Protein AF-A0A511HPY9-F1 (afdb_monomer_lite)

pLDDT: mean 81.72, std 14.5, range [32.91, 96.19]

Secondary structure (DSSP, 8-state):
-HHHHHT--SHHHHHHHHHHHHHHHHHHHHHHHHHTTT-SPPPPP------SSHHHHHHHHHHHHHHHHHHHHHHHHHHHHTT-HHHHHHHHHHHHHHHHHHHHHHHHHHHHHS---

Organism: NCBI:txid83456

Radius of gyration: 15.91 Å; chains: 1; bounding box: 33×19×52 Å

Structure (mmCIF, N/CA/C/O backbone):
data_AF-A0A511HPY9-F1
#
_entry.id   AF-A0A511HPY9-F1
#
loop_
_atom_site.group_PDB
_atom_site.id
_atom_site.type_symbol
_atom_site.label_atom_id
_atom_site.label_alt_id
_atom_site.label_comp_id
_atom_site.label_asym_id
_atom_site.label_entity_id
_atom_site.label_seq_id
_atom_site.pdbx_PDB_ins_code
_atom_site.Cartn_x
_atom_site.Cartn_y
_atom_site.Cartn_z
_atom_site.occupancy
_atom_site.B_iso_or_equiv
_atom_site.auth_seq_id
_atom_site.auth_comp_id
_atom_site.auth_asym_id
_atom_site.auth_atom_id
_atom_site.pdbx_PDB_model_num
ATOM 1 N N . MET A 1 1 ? -11.592 2.732 1.984 1.00 73.00 1 MET A N 1
ATOM 2 C CA . MET A 1 1 ? -10.635 3.639 2.672 1.00 73.00 1 MET A CA 1
ATOM 3 C C . MET A 1 1 ? -11.255 4.871 3.362 1.00 73.00 1 MET A C 1
ATOM 5 O O . MET A 1 1 ? -11.351 4.821 4.578 1.00 73.00 1 MET A O 1
ATOM 9 N N . THR A 1 2 ? -11.703 5.953 2.698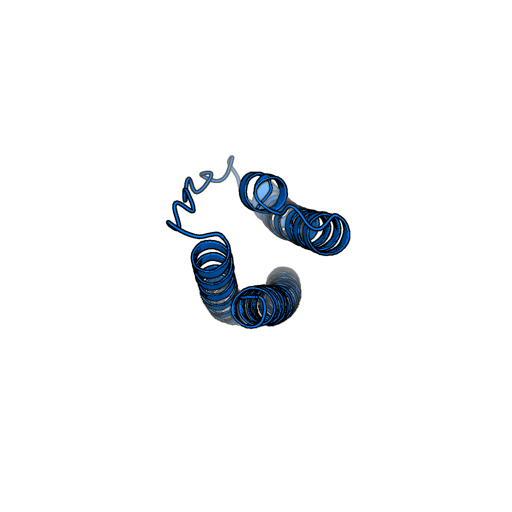 1.00 77.75 2 THR A N 1
ATOM 10 C CA . THR A 1 2 ? -12.250 7.140 3.426 1.00 77.75 2 THR A CA 1
ATOM 11 C C . THR A 1 2 ? -13.486 6.800 4.268 1.00 77.75 2 THR A C 1
ATOM 13 O O . THR A 1 2 ? -13.489 7.035 5.471 1.00 77.75 2 THR A O 1
ATOM 16 N N . ALA A 1 3 ? -14.453 6.091 3.679 1.00 79.00 3 ALA A N 1
ATOM 17 C CA . ALA A 1 3 ? -15.622 5.571 4.395 1.00 79.00 3 ALA A CA 1
ATOM 18 C C . ALA A 1 3 ? -15.265 4.587 5.532 1.00 79.00 3 ALA A C 1
ATOM 20 O O . ALA A 1 3 ? -16.036 4.398 6.467 1.00 79.00 3 ALA A O 1
ATOM 21 N N . LEU A 1 4 ? -14.088 3.947 5.477 1.00 80.62 4 LEU A N 1
ATOM 22 C CA . LEU A 1 4 ? -13.602 3.083 6.558 1.00 80.62 4 LEU A CA 1
ATOM 23 C C . LEU A 1 4 ? -13.071 3.920 7.729 1.00 80.62 4 LEU A C 1
ATOM 25 O O . LEU A 1 4 ? -13.333 3.588 8.880 1.00 80.62 4 LEU A O 1
ATOM 29 N N . ALA A 1 5 ? -12.371 5.020 7.437 1.00 81.94 5 ALA A N 1
ATOM 30 C CA . ALA A 1 5 ? -11.876 5.947 8.450 1.00 81.94 5 ALA A CA 1
ATOM 31 C C . ALA A 1 5 ? -13.023 6.618 9.224 1.00 81.94 5 ALA A C 1
ATOM 33 O O . ALA A 1 5 ? -12.952 6.753 10.443 1.00 81.94 5 ALA A O 1
ATOM 34 N N . GLU A 1 6 ? -14.102 6.988 8.535 1.00 84.00 6 GLU A N 1
ATOM 35 C CA . GLU A 1 6 ? -15.283 7.625 9.137 1.00 84.00 6 GLU A CA 1
ATOM 36 C C . GLU A 1 6 ? -16.003 6.722 10.150 1.00 84.00 6 GLU A C 1
ATOM 38 O O . GLU A 1 6 ? -16.585 7.212 11.114 1.00 84.00 6 GLU A O 1
ATOM 43 N N . ARG A 1 7 ? -15.898 5.397 9.990 1.00 82.94 7 ARG A N 1
ATOM 44 C CA . ARG A 1 7 ? -16.471 4.404 10.915 1.00 82.94 7 ARG A CA 1
ATOM 45 C C . ARG A 1 7 ? -15.655 4.219 12.201 1.00 82.94 7 ARG A C 1
ATOM 47 O O . ARG A 1 7 ? -16.137 3.574 13.129 1.00 82.94 7 ARG A O 1
ATOM 54 N N . LEU A 1 8 ? -14.426 4.737 12.267 1.00 84.12 8 LEU A N 1
ATOM 55 C CA . LEU A 1 8 ? -13.562 4.627 13.446 1.00 84.12 8 LEU A CA 1
ATOM 56 C C . LEU A 1 8 ? -13.888 5.732 14.446 1.00 84.12 8 LEU A C 1
ATOM 58 O O . LEU A 1 8 ? -13.873 6.908 14.087 1.00 84.12 8 LEU A O 1
ATOM 62 N N . GLN A 1 9 ? -14.136 5.365 15.705 1.00 84.50 9 GLN A N 1
ATOM 63 C CA . GLN A 1 9 ? -14.369 6.333 16.782 1.00 84.50 9 GLN A CA 1
ATOM 64 C C . GLN A 1 9 ? -13.066 6.883 17.378 1.00 84.50 9 GLN A C 1
ATOM 66 O O . GLN A 1 9 ? -13.024 8.058 17.727 1.00 84.50 9 GLN A O 1
ATOM 71 N N . ASP A 1 10 ? -11.999 6.075 17.435 1.00 86.25 10 ASP A N 1
ATOM 72 C CA . ASP A 1 10 ? -10.677 6.528 17.885 1.00 86.25 10 ASP A CA 1
ATOM 73 C C . ASP A 1 10 ? -10.057 7.511 16.866 1.00 86.25 10 ASP A C 1
ATOM 75 O O . ASP A 1 10 ? -9.777 7.117 15.725 1.00 86.25 10 ASP A O 1
ATOM 79 N N . PRO A 1 11 ? -9.792 8.775 17.258 1.00 85.62 11 PRO A N 1
ATOM 80 C CA . PRO A 1 11 ? -9.179 9.770 16.383 1.00 85.62 11 PRO A CA 1
ATOM 81 C C . PRO A 1 11 ? -7.801 9.359 15.854 1.00 85.62 11 PRO A C 1
ATOM 83 O O . PRO A 1 11 ? -7.460 9.708 14.721 1.00 85.62 11 PRO A O 1
ATOM 86 N N . ARG A 1 12 ? -7.009 8.606 16.634 1.00 86.81 12 ARG A N 1
ATOM 87 C CA . ARG A 1 12 ? -5.672 8.160 16.210 1.00 86.81 12 ARG A CA 1
ATOM 88 C C . ARG A 1 12 ? -5.776 7.104 15.116 1.00 86.81 12 ARG A C 1
ATOM 90 O O . ARG A 1 12 ? -5.167 7.271 14.058 1.00 86.81 12 ARG A O 1
ATOM 97 N N . ALA A 1 13 ? -6.588 6.067 15.327 1.00 85.50 13 ALA A N 1
ATOM 98 C CA . ALA A 1 13 ? -6.874 5.065 14.302 1.00 85.50 13 ALA A CA 1
ATOM 99 C C . ALA A 1 13 ? -7.475 5.696 13.034 1.00 85.50 13 ALA A C 1
ATOM 101 O O . ALA A 1 13 ? -7.061 5.358 11.924 1.00 85.50 13 ALA A O 1
ATOM 102 N N . ARG A 1 14 ? -8.398 6.658 13.178 1.00 87.88 14 ARG A N 1
ATOM 103 C CA . ARG A 1 14 ? -8.981 7.398 12.047 1.00 87.88 14 ARG A CA 1
ATOM 104 C C . ARG A 1 14 ? -7.918 8.130 11.232 1.00 87.88 14 ARG A C 1
ATOM 106 O O . ARG A 1 14 ? -7.842 7.924 10.021 1.00 87.88 14 ARG A O 1
ATOM 113 N N . ALA A 1 15 ? -7.093 8.956 11.879 1.00 86.69 15 ALA A N 1
ATOM 114 C CA . ALA A 1 15 ? -6.025 9.699 11.210 1.00 86.69 15 ALA A CA 1
ATOM 115 C C . ALA A 1 15 ? -5.070 8.751 10.476 1.00 86.69 15 ALA A C 1
ATOM 117 O O . ALA A 1 15 ? -4.694 8.996 9.329 1.00 86.69 15 ALA A O 1
ATOM 118 N N . ARG A 1 16 ? -4.747 7.619 11.105 1.00 88.25 16 ARG A N 1
ATOM 119 C CA . ARG A 1 16 ? -3.894 6.597 10.513 1.00 88.25 16 ARG A CA 1
ATOM 120 C C . ARG A 1 16 ? -4.505 5.991 9.240 1.00 88.25 16 ARG A C 1
ATOM 122 O O . ARG A 1 16 ? -3.848 5.981 8.202 1.00 88.25 16 ARG A O 1
ATOM 129 N N . VAL A 1 17 ? -5.780 5.591 9.259 1.00 84.56 17 VAL A N 1
ATOM 130 C CA . VAL A 1 17 ? -6.467 5.080 8.054 1.00 84.56 17 VAL A CA 1
ATOM 131 C C . VAL A 1 17 ? -6.596 6.149 6.962 1.00 84.56 17 VAL A C 1
ATOM 133 O O . VAL A 1 17 ? -6.492 5.829 5.777 1.00 84.56 17 VAL A O 1
ATOM 136 N N . MET A 1 18 ? -6.758 7.427 7.318 1.00 86.25 18 MET A N 1
ATOM 137 C CA . MET A 1 18 ? -6.749 8.519 6.335 1.00 86.25 18 MET A CA 1
ATOM 138 C C . MET A 1 18 ? -5.386 8.694 5.654 1.00 86.25 18 MET A C 1
ATOM 140 O O . MET A 1 18 ? -5.342 8.920 4.443 1.00 86.25 18 MET A O 1
ATOM 144 N N . VAL A 1 19 ? -4.283 8.550 6.396 1.00 87.38 19 VAL A N 1
ATOM 145 C CA . VAL A 1 19 ? -2.922 8.558 5.830 1.00 87.38 19 VAL A CA 1
ATOM 146 C C . VAL A 1 19 ? -2.743 7.389 4.864 1.00 87.38 19 VAL A C 1
ATOM 148 O O . VAL A 1 19 ? -2.336 7.597 3.722 1.00 87.38 19 VAL A O 1
ATOM 151 N N . LEU A 1 20 ? -3.154 6.182 5.260 1.00 85.56 20 LEU A N 1
ATOM 152 C CA . LEU A 1 20 ? -3.154 5.020 4.367 1.00 85.56 20 LEU A CA 1
ATOM 153 C C . LEU A 1 20 ? -3.986 5.274 3.093 1.00 85.56 20 LEU A C 1
ATOM 155 O O . LEU A 1 20 ? -3.611 4.839 2.008 1.00 85.56 20 LEU A O 1
ATOM 159 N N . ALA A 1 21 ? -5.095 6.021 3.186 1.00 82.25 21 ALA A N 1
ATOM 160 C CA . ALA A 1 21 ? -5.928 6.358 2.027 1.00 82.25 21 ALA A CA 1
ATOM 161 C C . ALA A 1 21 ? -5.214 7.297 1.046 1.00 82.25 21 ALA A C 1
ATOM 163 O O . ALA A 1 21 ? -5.476 7.251 -0.157 1.00 82.25 21 ALA A O 1
ATOM 164 N N . ALA A 1 22 ? -4.336 8.166 1.552 1.00 81.62 22 ALA A N 1
ATOM 165 C CA . ALA A 1 22 ? -3.532 9.055 0.725 1.00 81.62 22 ALA A CA 1
ATOM 166 C C . ALA A 1 22 ? -2.489 8.281 -0.092 1.00 81.62 22 ALA A C 1
ATOM 168 O O . ALA A 1 22 ? -2.335 8.574 -1.278 1.00 81.62 22 ALA A O 1
ATOM 169 N N . PHE A 1 23 ? -1.863 7.251 0.487 1.00 78.75 23 PHE A N 1
ATOM 170 C CA . PHE A 1 23 ? -0.935 6.378 -0.242 1.00 78.75 23 PHE A CA 1
ATOM 171 C C . PHE A 1 23 ? -1.616 5.662 -1.415 1.00 78.75 23 PHE A C 1
ATOM 173 O O . PHE A 1 23 ? -1.114 5.717 -2.534 1.00 78.75 23 PHE A O 1
ATOM 180 N N . CYS A 1 24 ? -2.838 5.147 -1.236 1.00 77.00 24 CYS A N 1
ATOM 181 C CA . CYS A 1 24 ? -3.602 4.554 -2.343 1.00 77.00 24 CYS A CA 1
ATOM 182 C C . CYS A 1 24 ? -3.819 5.525 -3.518 1.00 77.00 24 CYS A C 1
ATOM 184 O O . CYS A 1 24 ? -3.769 5.127 -4.682 1.00 77.00 24 CYS A O 1
ATOM 186 N N . ARG A 1 25 ? -4.047 6.816 -3.233 1.00 78.38 25 ARG A N 1
ATOM 187 C CA . ARG A 1 25 ? -4.158 7.844 -4.282 1.00 78.38 25 ARG A CA 1
ATOM 188 C C . ARG A 1 25 ? -2.816 8.090 -4.969 1.00 78.38 25 ARG A C 1
ATOM 190 O O . ARG A 1 25 ? -2.793 8.260 -6.184 1.00 78.38 25 ARG A O 1
ATOM 197 N N . ALA A 1 26 ? -1.710 8.058 -4.225 1.00 79.81 26 ALA A N 1
ATOM 198 C CA . ALA A 1 26 ? -0.372 8.153 -4.800 1.00 79.81 26 ALA A CA 1
ATOM 199 C C . ALA A 1 26 ? -0.076 6.981 -5.753 1.00 79.81 26 ALA A C 1
ATOM 201 O O . ALA A 1 26 ? 0.444 7.221 -6.843 1.00 79.81 26 ALA A O 1
ATOM 202 N N . HIS A 1 27 ? -0.483 5.750 -5.410 1.00 82.81 27 HIS A N 1
ATOM 203 C CA . HIS A 1 27 ? -0.352 4.589 -6.301 1.00 82.81 27 HIS A CA 1
ATOM 204 C C . HIS A 1 27 ? -1.030 4.855 -7.655 1.00 82.81 27 HIS A C 1
ATOM 206 O O . HIS A 1 27 ? -0.405 4.708 -8.709 1.00 82.81 27 HIS A O 1
ATOM 212 N N . ALA A 1 28 ? -2.291 5.305 -7.621 1.00 76.56 28 ALA A N 1
ATOM 213 C CA . ALA A 1 28 ? -3.075 5.612 -8.815 1.00 76.56 28 ALA A CA 1
ATOM 214 C C . ALA A 1 28 ? -2.437 6.729 -9.653 1.00 76.56 28 ALA A C 1
ATOM 216 O O . ALA A 1 28 ? -2.328 6.586 -10.869 1.00 76.56 28 ALA A O 1
ATOM 217 N N . SER A 1 29 ? -1.950 7.801 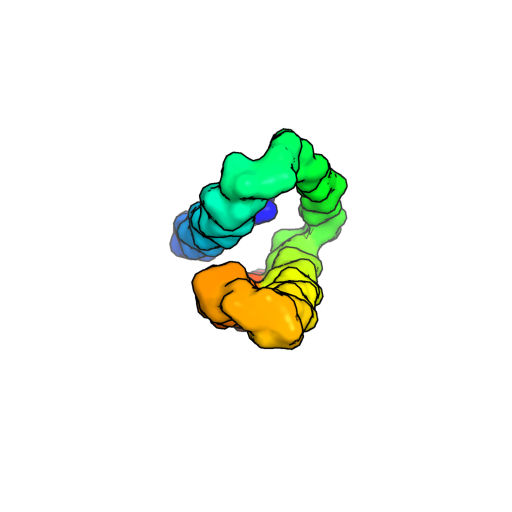-9.020 1.00 79.44 29 SER A N 1
ATOM 218 C CA . SER A 1 29 ? -1.252 8.889 -9.716 1.00 79.44 29 SER A CA 1
ATOM 219 C C . SER A 1 29 ? 0.030 8.418 -10.405 1.00 79.44 29 SER A C 1
ATOM 221 O O . SER A 1 29 ? 0.271 8.790 -11.552 1.00 79.44 29 SER A O 1
ATOM 223 N N . ARG A 1 30 ? 0.840 7.570 -9.753 1.00 82.38 30 ARG A N 1
ATOM 224 C CA . ARG A 1 30 ? 2.072 7.020 -10.350 1.00 82.38 30 ARG A CA 1
ATOM 225 C C . ARG A 1 30 ? 1.761 6.143 -11.564 1.00 82.38 30 ARG A C 1
ATOM 227 O O . ARG A 1 30 ? 2.386 6.307 -12.609 1.00 82.38 30 ARG A O 1
ATOM 234 N N . LEU A 1 31 ? 0.765 5.261 -11.460 1.00 79.00 31 LEU A N 1
ATOM 235 C CA . LEU A 1 31 ? 0.316 4.435 -12.587 1.00 79.00 31 LEU A CA 1
ATOM 236 C C . LEU A 1 31 ? -0.266 5.289 -13.720 1.00 79.00 31 LEU A C 1
ATOM 238 O O . LEU A 1 31 ? 0.055 5.066 -14.886 1.00 79.00 31 LEU A O 1
ATOM 242 N N . HIS A 1 32 ? -1.076 6.298 -13.391 1.00 74.75 32 HIS A N 1
ATOM 243 C CA . HIS A 1 32 ? -1.643 7.214 -14.376 1.00 74.75 32 HIS A CA 1
ATOM 244 C C . HIS A 1 32 ? -0.552 8.007 -15.097 1.00 74.75 32 HIS A C 1
ATOM 246 O O . HIS A 1 32 ? -0.608 8.121 -16.312 1.00 74.75 32 HIS A O 1
ATOM 252 N N . ALA A 1 33 ? 0.483 8.487 -14.404 1.00 77.62 33 ALA A N 1
ATOM 253 C CA . ALA A 1 33 ? 1.616 9.156 -15.044 1.00 77.62 33 ALA A CA 1
ATOM 254 C C . ALA A 1 33 ? 2.348 8.239 -16.043 1.00 77.62 33 ALA A C 1
ATOM 256 O O . ALA A 1 33 ? 2.800 8.698 -17.091 1.00 77.62 33 ALA A O 1
ATOM 257 N N . ARG A 1 34 ? 2.419 6.928 -15.768 1.00 75.88 34 ARG A N 1
ATOM 258 C CA . ARG A 1 34 ? 2.949 5.944 -16.727 1.00 75.88 34 ARG A CA 1
ATOM 259 C C . ARG A 1 34 ? 2.007 5.741 -17.915 1.00 75.88 34 ARG A C 1
ATOM 261 O O . ARG A 1 34 ? 2.464 5.728 -19.053 1.00 75.88 34 ARG A O 1
ATOM 268 N N . LEU A 1 35 ? 0.702 5.640 -17.682 1.00 67.81 35 LEU A N 1
ATOM 269 C CA . LEU A 1 35 ? -0.299 5.359 -18.722 1.00 67.81 35 LEU A CA 1
ATOM 270 C C . LEU A 1 35 ? -0.711 6.573 -19.556 1.00 67.81 35 LEU A C 1
ATOM 272 O O . LEU A 1 35 ? -1.078 6.414 -20.717 1.00 67.81 35 LEU A O 1
ATOM 276 N N . ALA A 1 36 ? -0.584 7.785 -19.021 1.00 60.38 36 ALA A N 1
ATOM 277 C CA . ALA A 1 36 ? -0.772 9.032 -19.756 1.00 60.38 36 ALA A CA 1
ATOM 278 C C . ALA A 1 36 ? 0.203 9.133 -20.941 1.00 60.38 36 ALA A C 1
ATOM 280 O O . ALA A 1 36 ? -0.109 9.766 -21.944 1.00 60.38 36 ALA A O 1
ATOM 281 N N . THR A 1 37 ? 1.334 8.418 -20.884 1.00 58.06 37 THR A N 1
ATOM 282 C CA . THR A 1 37 ? 2.246 8.269 -22.027 1.00 58.06 37 THR A CA 1
ATOM 283 C C . THR A 1 37 ? 1.756 7.271 -23.095 1.00 58.06 37 THR A C 1
ATOM 285 O O . THR A 1 37 ? 2.382 7.167 -24.146 1.00 58.06 37 THR A O 1
ATOM 288 N N . ARG A 1 38 ? 0.655 6.527 -22.863 1.00 53.28 38 ARG A N 1
ATOM 289 C CA . ARG A 1 38 ? 0.198 5.388 -23.696 1.00 53.28 38 ARG A CA 1
ATOM 290 C C . ARG A 1 38 ? -1.323 5.270 -23.989 1.00 53.28 38 ARG A C 1
ATOM 292 O O . ARG A 1 38 ? -1.695 4.297 -24.635 1.00 53.28 38 ARG A O 1
ATOM 299 N N . ARG A 1 39 ? -2.153 6.288 -23.681 1.00 56.09 39 ARG A N 1
ATOM 300 C CA . ARG A 1 39 ? -3.616 6.474 -23.975 1.00 56.09 39 ARG A CA 1
ATOM 301 C C . ARG A 1 39 ? -4.607 6.139 -22.841 1.00 56.09 39 ARG A C 1
ATOM 303 O O . ARG A 1 39 ? -4.557 5.065 -22.260 1.00 56.09 39 ARG A O 1
ATOM 310 N N . GLY A 1 40 ? -5.616 7.022 -22.727 1.00 57.28 40 GLY A N 1
ATOM 311 C CA . GLY A 1 40 ? -6.992 6.763 -22.264 1.00 57.28 40 GLY A CA 1
ATOM 312 C C . GLY A 1 40 ? -7.232 6.770 -20.744 1.00 57.28 40 GLY A C 1
ATOM 313 O O . GLY A 1 40 ? -6.377 6.305 -19.995 1.00 57.28 40 GLY A O 1
ATOM 314 N N . PRO A 1 41 ? -8.386 7.277 -20.257 1.00 54.84 41 PRO A N 1
ATOM 315 C CA . PRO A 1 41 ? -8.725 7.197 -18.840 1.00 54.84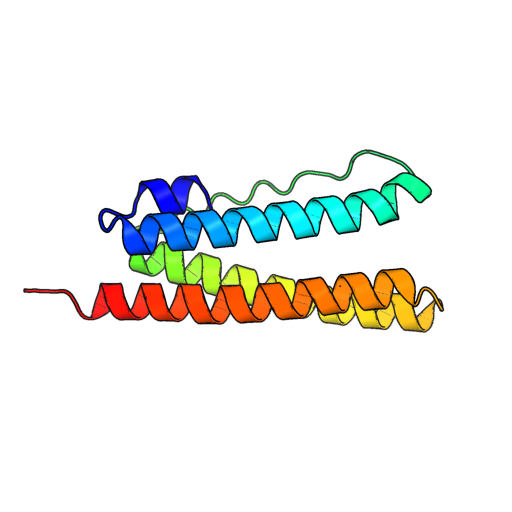 41 PRO A CA 1
ATOM 316 C C . PRO A 1 41 ? -8.895 5.731 -18.422 1.00 54.84 41 PRO A C 1
ATOM 318 O O . PRO A 1 41 ? -9.604 4.962 -19.071 1.00 54.84 41 PRO A O 1
ATOM 321 N N . LEU A 1 42 ? -8.228 5.349 -17.334 1.00 54.28 42 LEU A N 1
ATOM 322 C CA . LEU A 1 42 ? -8.350 4.015 -16.757 1.00 54.28 42 LEU A CA 1
ATOM 323 C C . LEU A 1 42 ? -9.754 3.790 -16.175 1.00 54.28 42 LEU A C 1
ATOM 325 O O . LEU A 1 42 ? -10.302 4.706 -15.555 1.00 54.28 42 LEU A O 1
ATOM 329 N N . PRO A 1 43 ? -10.310 2.572 -16.286 1.00 55.19 43 PRO A N 1
ATOM 330 C CA . PRO A 1 43 ? -11.521 2.214 -15.565 1.00 55.19 43 PRO A CA 1
ATOM 331 C C . PRO A 1 43 ? -11.285 2.307 -14.051 1.00 55.19 43 PRO A C 1
ATOM 333 O O . PRO A 1 43 ? -10.295 1.802 -13.520 1.00 55.19 43 PRO A O 1
ATOM 336 N N . VAL A 1 44 ? -12.211 2.965 -13.354 1.00 54.50 44 VAL A N 1
ATOM 337 C CA . VAL A 1 44 ? -12.209 3.070 -11.891 1.00 54.50 44 VAL A CA 1
ATOM 338 C C . VAL A 1 44 ? -12.837 1.802 -11.321 1.00 54.50 44 VAL A C 1
ATOM 340 O O . VAL A 1 44 ? -14.000 1.514 -11.591 1.00 54.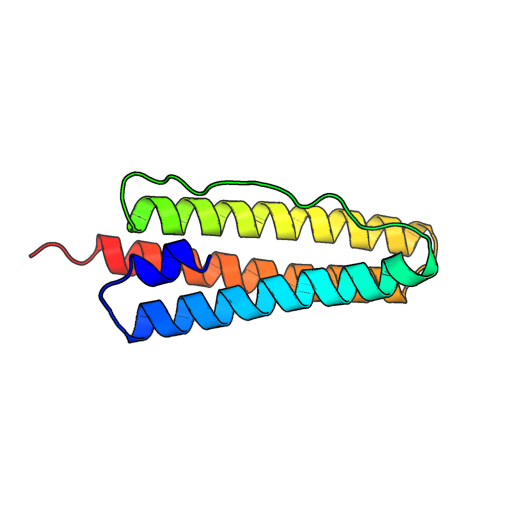50 44 VAL A O 1
ATOM 343 N N . ALA A 1 45 ? -12.083 1.042 -10.527 1.00 53.31 45 ALA A N 1
ATOM 344 C CA . ALA A 1 45 ? -12.630 -0.113 -9.824 1.00 53.31 45 ALA A CA 1
ATOM 345 C C . ALA A 1 45 ? -13.580 0.345 -8.702 1.00 53.31 45 ALA A C 1
ATOM 347 O O . ALA A 1 45 ? -13.188 1.098 -7.809 1.00 53.31 45 ALA A O 1
ATOM 348 N N . THR A 1 46 ? -14.824 -0.127 -8.741 1.00 46.41 46 THR A N 1
ATOM 349 C CA . THR A 1 46 ? -15.870 0.141 -7.746 1.00 46.41 46 THR A CA 1
ATOM 350 C C . THR A 1 46 ? -15.994 -1.024 -6.762 1.00 46.41 46 THR A C 1
ATOM 352 O O . THR A 1 46 ? -16.994 -1.734 -6.744 1.00 46.41 46 THR A O 1
ATOM 355 N N . GLU A 1 47 ? -14.989 -1.246 -5.912 1.00 56.03 47 GLU A N 1
ATOM 356 C CA . GLU A 1 47 ? -15.132 -2.217 -4.815 1.00 56.03 47 GLU A CA 1
ATOM 357 C C . GLU A 1 47 ? -15.622 -1.530 -3.530 1.00 56.03 47 GLU A C 1
ATOM 359 O O . GLU A 1 47 ? -14.893 -0.812 -2.838 1.00 56.03 47 GLU A O 1
ATOM 364 N N . SER A 1 48 ? -16.901 -1.758 -3.212 1.00 52.00 48 SER A N 1
ATOM 365 C CA . SER A 1 48 ? -17.531 -1.343 -1.957 1.00 52.00 48 SER A CA 1
ATOM 366 C C . SER A 1 48 ? -17.144 -2.300 -0.828 1.00 52.00 48 SER A C 1
ATOM 368 O O . SER A 1 48 ? -17.466 -3.486 -0.859 1.00 52.00 48 SER A O 1
ATOM 370 N N . HIS A 1 49 ? -16.453 -1.782 0.187 1.00 57.09 49 HIS A N 1
ATOM 371 C CA . HIS A 1 49 ? -16.024 -2.550 1.357 1.00 57.09 49 HIS A CA 1
ATOM 372 C C . HIS A 1 49 ? -17.139 -2.557 2.420 1.00 57.09 49 HIS A C 1
ATOM 374 O O . HIS A 1 49 ? -17.160 -1.740 3.343 1.00 57.09 49 HIS A O 1
ATOM 380 N N . GLY A 1 50 ? -18.093 -3.479 2.261 1.00 56.47 50 GLY A N 1
ATOM 381 C CA . GLY A 1 50 ? -19.297 -3.636 3.089 1.00 56.47 50 GLY A CA 1
ATOM 382 C C . GLY A 1 50 ? -19.158 -4.581 4.291 1.00 56.47 50 GLY A C 1
ATOM 383 O O . GLY A 1 50 ? -20.077 -5.343 4.567 1.00 56.47 50 GLY A O 1
ATOM 384 N N . GLY A 1 51 ? -18.024 -4.581 5.001 1.00 61.84 51 GLY A N 1
ATOM 385 C CA . GLY A 1 51 ? -17.843 -5.454 6.172 1.00 61.84 51 GLY A CA 1
ATOM 386 C C . GLY A 1 51 ? -18.807 -5.109 7.321 1.00 61.84 51 GLY A C 1
ATOM 387 O O . GLY A 1 51 ? -18.911 -3.936 7.698 1.00 61.84 51 GLY A O 1
ATOM 388 N N . ALA A 1 52 ? -19.475 -6.120 7.896 1.00 71.75 52 ALA A N 1
ATOM 389 C CA . ALA A 1 52 ? -20.530 -5.970 8.913 1.00 71.75 52 ALA A CA 1
ATOM 390 C C . ALA A 1 52 ? -20.059 -5.306 10.225 1.00 71.75 52 ALA A C 1
ATOM 392 O O . ALA A 1 52 ? -20.806 -4.554 10.843 1.00 71.75 52 ALA A O 1
ATOM 393 N N . THR A 1 53 ? -18.800 -5.517 10.627 1.00 85.75 53 THR A N 1
ATOM 394 C CA . THR A 1 53 ? -18.165 -4.822 11.762 1.00 85.75 53 THR A CA 1
ATOM 395 C C . THR A 1 53 ? -16.906 -4.092 11.310 1.00 85.75 53 THR A C 1
ATOM 397 O O . THR A 1 53 ? -16.319 -4.424 10.279 1.00 85.75 53 THR A O 1
ATOM 400 N N . ILE A 1 54 ? -16.465 -3.096 12.082 1.00 85.62 54 ILE A N 1
ATOM 401 C CA . ILE A 1 54 ? -15.255 -2.328 11.756 1.00 85.62 54 ILE A CA 1
ATOM 402 C C . ILE A 1 54 ? -13.998 -3.210 11.729 1.00 85.62 54 ILE A C 1
ATOM 404 O O . ILE A 1 54 ? -13.176 -3.080 10.828 1.00 85.62 54 ILE A O 1
ATOM 408 N N . GLY A 1 55 ? -13.889 -4.176 12.648 1.00 87.75 55 GLY A N 1
ATOM 409 C CA . GLY A 1 55 ? -12.784 -5.136 12.670 1.00 87.75 55 GLY A CA 1
ATOM 410 C C . GLY A 1 55 ? -12.772 -6.057 11.447 1.00 87.75 55 GLY A C 1
ATOM 411 O O . GLY A 1 55 ? -11.704 -6.327 10.904 1.00 87.75 55 GLY A O 1
ATOM 412 N N . VAL A 1 56 ? -13.944 -6.504 10.979 1.00 87.88 56 VAL A N 1
ATOM 413 C CA . VAL A 1 56 ? -14.065 -7.285 9.734 1.00 87.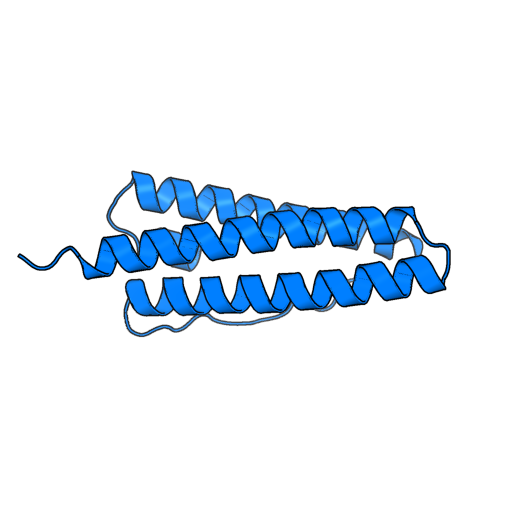88 56 VAL A CA 1
ATOM 414 C C . VAL A 1 56 ? -13.696 -6.423 8.528 1.00 87.88 56 VAL A C 1
ATOM 416 O O . VAL A 1 56 ? -12.849 -6.824 7.741 1.00 87.88 56 VAL A O 1
ATOM 419 N N . ALA A 1 57 ? -14.215 -5.197 8.445 1.00 88.50 57 ALA A N 1
ATOM 420 C CA . ALA A 1 57 ? -13.907 -4.287 7.345 1.00 88.50 57 ALA A CA 1
ATOM 421 C C . ALA A 1 57 ? -12.404 -3.941 7.255 1.00 88.50 57 ALA A C 1
ATOM 423 O O . ALA A 1 57 ? -11.855 -3.867 6.157 1.00 88.50 57 ALA A O 1
ATOM 424 N N . LEU A 1 58 ? -11.715 -3.785 8.395 1.00 89.69 58 LEU A N 1
ATOM 425 C CA . LEU A 1 58 ? -10.258 -3.602 8.443 1.00 89.69 58 LEU A CA 1
ATOM 426 C C . LEU A 1 58 ? -9.499 -4.850 7.962 1.00 89.69 58 LEU A C 1
ATOM 428 O O . LEU A 1 58 ? -8.511 -4.716 7.242 1.00 89.69 58 LEU A O 1
ATOM 432 N N . LYS A 1 59 ? -9.951 -6.059 8.326 1.00 91.19 59 LYS A N 1
ATOM 433 C CA . LYS A 1 59 ? -9.357 -7.319 7.838 1.00 91.19 59 LYS A CA 1
ATOM 434 C C . LYS A 1 59 ? -9.562 -7.497 6.337 1.00 91.19 59 LYS A C 1
ATOM 436 O O . LYS A 1 59 ? -8.626 -7.894 5.648 1.00 91.19 59 LYS A O 1
ATOM 441 N N . ASP A 1 60 ? -10.750 -7.183 5.835 1.00 90.38 60 ASP A N 1
ATOM 442 C CA . ASP A 1 60 ? -11.072 -7.291 4.413 1.00 90.38 60 ASP A CA 1
ATOM 443 C C . ASP A 1 60 ? -10.212 -6.335 3.582 1.00 90.38 60 ASP A C 1
ATOM 445 O O . ASP A 1 60 ? -9.592 -6.761 2.608 1.00 90.38 60 ASP A O 1
ATOM 449 N N . GLU A 1 61 ? -10.078 -5.077 4.016 1.00 90.25 61 GLU A N 1
ATOM 450 C CA . GLU A 1 61 ? -9.186 -4.102 3.374 1.00 90.25 61 GLU A CA 1
ATOM 451 C C . GLU A 1 61 ? -7.706 -4.527 3.502 1.00 90.25 61 GLU A C 1
ATOM 453 O O . GLU A 1 61 ? -6.941 -4.388 2.549 1.00 90.25 61 GLU A O 1
ATOM 458 N N . ALA A 1 62 ? -7.285 -5.119 4.630 1.00 91.75 62 ALA A N 1
ATOM 459 C CA . ALA A 1 62 ? -5.930 -5.663 4.777 1.00 91.75 62 ALA A CA 1
ATOM 460 C C . ALA A 1 62 ? -5.650 -6.805 3.785 1.00 91.75 62 ALA A C 1
ATOM 462 O O . ALA A 1 62 ? -4.555 -6.898 3.229 1.00 91.75 62 ALA A O 1
ATOM 463 N N . ASN A 1 63 ? -6.628 -7.683 3.560 1.00 92.19 63 ASN A N 1
ATOM 464 C CA . ASN A 1 63 ? -6.528 -8.771 2.590 1.00 92.19 63 ASN A CA 1
ATOM 465 C C . ASN A 1 63 ? -6.544 -8.243 1.153 1.00 92.19 63 ASN A C 1
ATOM 467 O O . ASN A 1 63 ? -5.801 -8.741 0.308 1.00 92.19 63 ASN A O 1
ATOM 471 N N . PHE A 1 64 ? -7.349 -7.216 0.879 1.00 90.56 64 PHE A N 1
ATOM 472 C CA . PHE A 1 64 ? -7.336 -6.516 -0.400 1.00 90.56 64 PHE A CA 1
ATOM 473 C C . PHE A 1 64 ? -5.955 -5.912 -0.689 1.00 90.56 64 PHE A C 1
ATOM 475 O O . PHE A 1 64 ? -5.404 -6.158 -1.760 1.00 90.56 64 PHE A O 1
ATOM 482 N N . ALA A 1 65 ? -5.350 -5.221 0.281 1.00 91.12 65 ALA A N 1
ATOM 483 C CA . ALA A 1 65 ? -4.001 -4.671 0.155 1.00 91.12 65 ALA A CA 1
ATOM 484 C C . ALA A 1 65 ? -2.950 -5.751 -0.179 1.00 91.12 65 ALA A C 1
ATOM 486 O O . ALA A 1 65 ? -2.134 -5.555 -1.075 1.00 91.12 65 ALA A O 1
ATOM 487 N N . ARG A 1 66 ? -3.022 -6.943 0.438 1.00 94.31 66 ARG A N 1
ATOM 488 C CA . ARG A 1 66 ? -2.134 -8.076 0.081 1.00 94.31 66 ARG A CA 1
ATOM 489 C C . ARG A 1 66 ? -2.309 -8.515 -1.367 1.00 94.31 66 ARG A C 1
ATOM 491 O O . ARG A 1 66 ? -1.326 -8.601 -2.089 1.00 94.31 66 ARG A O 1
ATOM 498 N N . ARG A 1 67 ? -3.554 -8.706 -1.816 1.00 93.88 67 ARG A N 1
ATOM 499 C CA . ARG A 1 67 ? -3.833 -9.066 -3.218 1.00 93.88 67 ARG A CA 1
ATOM 500 C C . ARG A 1 67 ? -3.313 -8.010 -4.193 1.00 93.88 67 ARG A C 1
ATOM 502 O O . ARG A 1 67 ? -2.868 -8.348 -5.286 1.00 93.88 67 ARG A O 1
ATOM 509 N N . MET A 1 68 ? -3.374 -6.732 -3.820 1.00 90.50 68 MET A N 1
ATOM 510 C CA . MET A 1 68 ? -2.806 -5.654 -4.629 1.00 90.50 68 MET A CA 1
ATOM 511 C C . MET A 1 68 ? -1.276 -5.706 -4.662 1.00 90.50 68 MET A C 1
ATOM 513 O O . MET A 1 68 ? -0.705 -5.518 -5.733 1.00 90.50 68 MET A O 1
ATOM 517 N N . ALA A 1 69 ? -0.616 -6.024 -3.546 1.00 93.44 69 ALA A N 1
ATOM 518 C CA . ALA A 1 69 ? 0.827 -6.250 -3.516 1.00 93.44 69 ALA A CA 1
ATOM 519 C C . ALA A 1 69 ? 1.253 -7.394 -4.458 1.00 93.44 69 ALA A C 1
ATOM 521 O O . ALA A 1 69 ? 2.191 -7.217 -5.233 1.00 93.44 69 ALA A O 1
ATOM 522 N N . ASP A 1 70 ? 0.529 -8.517 -4.455 1.00 94.06 70 ASP A N 1
ATOM 523 C CA . ASP A 1 70 ? 0.799 -9.655 -5.349 1.00 94.06 70 ASP A CA 1
ATOM 524 C C . ASP A 1 70 ? 0.615 -9.262 -6.827 1.00 94.06 70 ASP A C 1
ATOM 526 O O . ASP A 1 70 ? 1.403 -9.625 -7.697 1.00 94.06 70 ASP A O 1
ATOM 530 N N . ARG A 1 71 ? -0.395 -8.438 -7.136 1.00 93.06 71 ARG A N 1
ATOM 531 C CA . ARG A 1 71 ? -0.574 -7.893 -8.493 1.00 93.06 71 ARG A CA 1
ATOM 532 C C . ARG A 1 71 ? 0.580 -6.982 -8.904 1.00 93.06 71 ARG A C 1
ATOM 534 O O . ARG A 1 71 ? 1.013 -7.035 -10.053 1.00 93.06 71 ARG A O 1
ATOM 541 N N . TYR A 1 72 ? 1.076 -6.146 -7.994 1.00 93.50 72 TYR A N 1
ATOM 542 C CA . TYR A 1 72 ? 2.223 -5.285 -8.271 1.00 93.50 72 TYR A CA 1
ATOM 543 C C . TYR A 1 72 ? 3.517 -6.075 -8.492 1.00 93.50 72 TYR A C 1
ATOM 545 O O . TYR A 1 72 ? 4.319 -5.675 -9.330 1.00 93.50 72 TYR A O 1
ATOM 553 N N . GLU A 1 73 ? 3.703 -7.209 -7.815 1.00 96.19 73 GLU A N 1
ATOM 554 C CA . GLU A 1 73 ? 4.807 -8.136 -8.097 1.00 96.19 73 GLU A CA 1
ATOM 555 C C . GLU A 1 73 ? 4.778 -8.630 -9.545 1.00 96.19 73 GLU A C 1
ATOM 557 O O . GLU A 1 73 ? 5.750 -8.438 -10.276 1.00 96.19 73 GLU A O 1
ATOM 562 N N . VAL A 1 74 ? 3.635 -9.164 -9.984 1.00 95.06 74 VAL A N 1
ATOM 563 C CA . VAL A 1 74 ? 3.457 -9.647 -11.362 1.00 95.06 74 VAL A CA 1
ATOM 564 C C . VAL A 1 74 ? 3.680 -8.521 -12.377 1.00 95.06 74 VAL A C 1
ATOM 566 O O . VAL A 1 74 ? 4.334 -8.716 -13.401 1.00 95.06 74 VAL A O 1
ATOM 569 N N . LEU A 1 75 ? 3.182 -7.311 -12.097 1.00 91.19 75 LEU A N 1
ATOM 570 C CA . LEU A 1 75 ? 3.406 -6.148 -12.963 1.00 91.19 75 LEU A CA 1
ATOM 571 C C . LEU A 1 75 ? 4.885 -5.752 -13.045 1.00 91.19 75 LEU A C 1
ATOM 573 O O . LEU A 1 75 ? 5.353 -5.402 -14.129 1.00 91.19 75 LEU A O 1
ATOM 577 N N . ALA A 1 76 ? 5.622 -5.814 -11.935 1.00 92.56 76 ALA A N 1
ATOM 578 C CA . ALA A 1 76 ? 7.051 -5.526 -11.923 1.00 92.56 76 ALA A CA 1
ATOM 579 C C . ALA A 1 76 ? 7.837 -6.543 -12.764 1.00 92.56 76 ALA A C 1
ATOM 581 O O . ALA A 1 76 ? 8.716 -6.162 -13.540 1.00 92.56 76 ALA A O 1
ATOM 582 N N . GLU A 1 77 ? 7.491 -7.829 -12.661 1.00 94.81 77 GLU A N 1
ATOM 583 C CA . GLU A 1 77 ? 8.083 -8.898 -13.470 1.00 94.81 77 GLU A CA 1
ATOM 584 C C . GLU A 1 77 ? 7.809 -8.712 -14.963 1.00 94.81 77 GLU A C 1
ATOM 586 O O . GLU A 1 77 ? 8.743 -8.739 -15.767 1.00 94.81 77 GLU A O 1
ATOM 591 N N . LEU A 1 78 ? 6.555 -8.444 -15.337 1.00 93.19 78 LEU A N 1
ATOM 592 C CA . LEU A 1 78 ? 6.180 -8.165 -16.724 1.00 93.19 78 LEU A CA 1
ATOM 593 C C . LEU A 1 78 ? 6.911 -6.933 -17.271 1.00 93.19 78 LEU A C 1
ATOM 595 O O . LEU A 1 78 ? 7.406 -6.960 -18.398 1.00 93.19 78 LEU A O 1
ATOM 599 N N . ALA A 1 79 ? 7.022 -5.861 -16.486 1.00 90.75 79 ALA A N 1
ATOM 600 C CA . ALA A 1 79 ? 7.740 -4.657 -16.895 1.00 90.75 79 ALA A CA 1
ATOM 601 C C . ALA A 1 79 ? 9.235 -4.936 -17.134 1.00 90.75 79 ALA A C 1
ATOM 603 O O . ALA A 1 79 ? 9.783 -4.487 -18.143 1.00 90.75 79 ALA A O 1
ATOM 604 N N . ARG A 1 80 ? 9.879 -5.744 -16.277 1.00 94.56 80 ARG A N 1
ATOM 605 C CA . ARG A 1 80 ? 11.266 -6.200 -16.483 1.00 94.56 80 ARG A CA 1
ATOM 606 C C . ARG A 1 80 ? 11.430 -7.014 -17.763 1.00 94.56 80 ARG A C 1
ATOM 608 O O . ARG A 1 80 ? 12.363 -6.751 -18.514 1.00 94.56 80 ARG A O 1
ATOM 615 N N . GLN A 1 81 ? 10.520 -7.951 -18.038 1.00 96.06 81 GLN A N 1
ATOM 616 C CA . GLN A 1 81 ? 10.549 -8.757 -19.269 1.00 96.06 81 GLN A CA 1
ATOM 617 C C . GLN A 1 81 ? 10.487 -7.888 -20.536 1.00 96.06 81 GLN A C 1
ATOM 619 O O . GLN A 1 81 ? 11.088 -8.230 -21.549 1.00 96.06 81 GLN A O 1
ATOM 624 N N . HIS A 1 82 ? 9.824 -6.731 -20.462 1.00 93.31 82 HIS A N 1
ATOM 625 C CA . HIS A 1 82 ? 9.732 -5.761 -21.557 1.00 93.31 82 HIS A CA 1
ATOM 626 C C . HIS A 1 82 ? 10.788 -4.645 -21.490 1.00 93.31 82 HIS A C 1
ATOM 628 O O . HIS A 1 82 ? 10.684 -3.665 -22.227 1.00 93.31 82 HIS A O 1
ATOM 634 N N . SER A 1 83 ? 11.796 -4.762 -20.618 1.00 94.44 83 SER A N 1
ATOM 635 C CA . SER A 1 83 ? 12.833 -3.739 -20.401 1.00 94.44 83 SER A CA 1
ATOM 636 C C . SER A 1 83 ? 12.293 -2.351 -19.994 1.00 94.44 83 SER A C 1
ATOM 638 O O . SER A 1 83 ? 12.983 -1.344 -20.147 1.00 94.44 83 SER A O 1
ATOM 640 N N . ASP A 1 84 ? 11.083 -2.268 -19.428 1.00 91.25 84 ASP A N 1
ATOM 641 C CA . ASP A 1 84 ? 10.517 -1.038 -18.853 1.00 91.25 84 ASP A CA 1
ATOM 642 C C . ASP A 1 84 ? 10.865 -0.941 -17.359 1.00 91.25 84 ASP A C 1
ATOM 644 O O . ASP A 1 84 ? 10.029 -1.128 -16.471 1.00 91.25 84 ASP A O 1
ATOM 648 N N . LEU A 1 85 ? 12.141 -0.661 -17.074 1.00 92.00 85 LEU A N 1
ATOM 649 C CA . LEU A 1 85 ? 12.675 -0.620 -15.705 1.00 92.00 85 LEU A CA 1
ATOM 650 C C . LEU A 1 85 ? 12.017 0.458 -14.829 1.00 92.00 85 LEU A C 1
ATOM 652 O O . LEU A 1 85 ? 11.899 0.284 -13.619 1.00 92.00 85 LEU A O 1
ATOM 656 N N . GLN A 1 86 ? 11.554 1.556 -15.432 1.00 89.81 86 GLN A N 1
ATOM 657 C CA . GLN A 1 86 ? 10.857 2.622 -14.709 1.00 89.81 86 GLN A CA 1
ATOM 658 C C . GLN A 1 86 ? 9.492 2.145 -14.207 1.00 89.81 86 GLN A C 1
ATOM 660 O O . GLN A 1 86 ? 9.150 2.352 -13.043 1.00 89.81 86 GLN A O 1
ATOM 665 N N . SER A 1 87 ? 8.718 1.466 -15.059 1.00 87.56 87 SER A N 1
ATOM 666 C CA . SER A 1 87 ? 7.446 0.872 -14.634 1.00 87.56 87 SER A CA 1
ATOM 667 C C . SER A 1 87 ? 7.653 -0.264 -13.629 1.00 87.56 87 SER A C 1
ATOM 669 O O . SER A 1 87 ? 6.853 -0.388 -12.702 1.00 87.56 87 SER A O 1
ATOM 671 N N . ALA A 1 88 ? 8.736 -1.041 -13.758 1.00 92.00 88 ALA A N 1
ATOM 672 C CA . ALA A 1 88 ? 9.089 -2.068 -12.780 1.00 92.00 88 ALA A CA 1
ATOM 673 C C . ALA A 1 88 ? 9.331 -1.467 -11.387 1.00 92.00 88 ALA A C 1
ATOM 675 O O . ALA A 1 88 ? 8.722 -1.912 -10.417 1.00 92.00 88 ALA A O 1
ATOM 676 N N . TRP A 1 89 ? 10.130 -0.399 -11.302 1.00 93.56 89 TRP A N 1
ATOM 677 C CA . TRP A 1 89 ? 10.406 0.288 -10.039 1.00 93.56 89 TRP A CA 1
ATOM 678 C C . TRP A 1 89 ? 9.140 0.877 -9.398 1.00 93.56 89 TRP A C 1
ATOM 680 O O . TRP A 1 89 ? 8.918 0.729 -8.198 1.00 93.56 89 TRP A O 1
ATOM 690 N N . VAL A 1 90 ? 8.260 1.501 -10.194 1.00 92.19 90 VAL A N 1
ATOM 691 C CA . VAL A 1 90 ? 6.977 2.027 -9.689 1.00 92.19 90 VAL A CA 1
ATOM 692 C C . VAL A 1 90 ? 6.100 0.908 -9.120 1.00 92.19 90 VAL A C 1
ATOM 694 O O . VAL A 1 90 ? 5.475 1.090 -8.073 1.00 92.19 90 VAL A O 1
ATOM 697 N N . ALA A 1 91 ? 6.044 -0.243 -9.793 1.00 91.25 91 ALA A N 1
ATOM 698 C CA . ALA A 1 91 ? 5.289 -1.393 -9.314 1.00 91.25 91 ALA A CA 1
ATOM 699 C C . ALA A 1 91 ? 5.877 -1.947 -8.002 1.00 91.25 91 ALA A C 1
ATOM 701 O O . ALA A 1 91 ? 5.128 -2.208 -7.067 1.00 91.25 91 ALA A O 1
ATOM 702 N N . GLU A 1 92 ? 7.201 -2.034 -7.869 1.00 95.19 92 GLU A N 1
ATOM 703 C CA . GLU A 1 92 ? 7.867 -2.463 -6.628 1.00 95.19 92 GLU A CA 1
ATOM 704 C C . GLU A 1 92 ? 7.647 -1.501 -5.454 1.00 95.19 92 GLU A C 1
ATOM 706 O O . GLU A 1 92 ? 7.395 -1.938 -4.325 1.00 95.19 92 GLU A O 1
ATOM 711 N N . LEU A 1 93 ? 7.686 -0.192 -5.715 1.00 94.00 93 LEU A N 1
ATOM 712 C CA . LEU A 1 93 ? 7.368 0.821 -4.713 1.00 94.00 93 LEU A CA 1
ATOM 713 C C . LEU A 1 93 ? 5.928 0.655 -4.216 1.00 94.00 93 LEU A C 1
ATOM 715 O O . LEU A 1 93 ? 5.698 0.544 -3.012 1.00 94.00 93 LEU A O 1
ATOM 719 N N . ASN A 1 94 ? 4.966 0.565 -5.138 1.00 93.25 94 ASN A N 1
ATOM 720 C CA . ASN A 1 94 ? 3.563 0.372 -4.780 1.00 93.25 94 ASN A CA 1
ATOM 721 C C . ASN A 1 94 ? 3.343 -0.966 -4.051 1.00 93.25 94 ASN A C 1
ATOM 723 O O . ASN A 1 94 ? 2.566 -1.021 -3.102 1.00 93.25 94 ASN A O 1
ATOM 727 N N . ARG A 1 95 ? 4.046 -2.041 -4.437 1.00 94.44 95 ARG A N 1
ATOM 728 C CA . ARG A 1 95 ? 4.010 -3.326 -3.721 1.00 94.44 95 ARG A CA 1
ATOM 729 C C . ARG A 1 95 ? 4.415 -3.160 -2.260 1.00 94.44 95 ARG A C 1
ATOM 731 O O . ARG A 1 95 ? 3.725 -3.668 -1.379 1.00 94.44 95 ARG A O 1
ATOM 738 N N . THR A 1 96 ? 5.532 -2.480 -2.013 1.00 94.69 96 THR A N 1
ATOM 739 C CA . THR A 1 96 ? 6.061 -2.268 -0.658 1.00 94.69 96 THR A CA 1
ATOM 740 C C . THR A 1 96 ? 5.060 -1.487 0.194 1.00 94.69 96 THR A C 1
ATOM 742 O O . THR A 1 96 ? 4.708 -1.922 1.290 1.00 94.69 96 THR A O 1
ATOM 745 N N . GLU A 1 97 ? 4.515 -0.398 -0.353 1.00 93.81 97 GLU A N 1
ATOM 746 C CA . GLU A 1 97 ? 3.506 0.426 0.323 1.00 93.81 97 GLU A CA 1
ATOM 747 C C . GLU A 1 97 ? 2.207 -0.364 0.611 1.00 93.81 97 GLU A C 1
ATOM 749 O O . GLU A 1 97 ? 1.624 -0.235 1.690 1.00 93.81 97 GLU A O 1
ATOM 754 N N . GLU A 1 98 ? 1.774 -1.254 -0.291 1.00 94.25 98 GLU A N 1
ATOM 755 C CA . GLU A 1 98 ? 0.629 -2.150 -0.062 1.00 94.25 98 GLU A CA 1
ATOM 756 C C . GLU A 1 98 ? 0.885 -3.206 1.026 1.00 94.25 98 GLU A C 1
ATOM 758 O O . GLU A 1 98 ? -0.010 -3.519 1.818 1.00 94.25 98 GLU A O 1
ATOM 763 N N . GLN A 1 99 ? 2.103 -3.749 1.111 1.00 95.00 99 GLN A N 1
ATOM 764 C CA . GLN A 1 99 ? 2.468 -4.690 2.173 1.00 95.00 99 GLN A CA 1
ATOM 765 C C . GLN A 1 99 ? 2.452 -4.020 3.548 1.00 95.00 99 GLN A C 1
ATOM 767 O O . GLN A 1 99 ? 1.928 -4.599 4.504 1.00 95.00 99 GLN A O 1
ATOM 772 N N . ASP A 1 100 ? 2.984 -2.803 3.651 1.00 93.62 100 ASP A N 1
ATOM 773 C CA . ASP A 1 100 ? 2.953 -2.028 4.892 1.00 93.62 100 ASP A CA 1
ATOM 774 C C . ASP A 1 100 ? 1.517 -1.677 5.285 1.00 93.62 100 ASP A C 1
ATOM 776 O O . ASP A 1 100 ? 1.106 -1.928 6.424 1.00 93.62 100 ASP A O 1
ATOM 780 N N . ARG A 1 101 ? 0.704 -1.233 4.318 1.00 93.12 101 ARG A N 1
ATOM 781 C CA . ARG A 1 101 ? -0.733 -0.992 4.502 1.00 93.12 101 ARG A CA 1
ATOM 782 C C . ARG A 1 101 ? -1.456 -2.233 5.027 1.00 93.12 101 ARG A C 1
ATOM 784 O O . ARG A 1 101 ? -2.216 -2.146 5.991 1.00 93.12 101 ARG A O 1
ATOM 791 N N . ALA A 1 102 ? -1.198 -3.401 4.440 1.00 94.12 102 ALA A N 1
ATOM 792 C CA . ALA A 1 102 ? -1.803 -4.660 4.861 1.00 94.12 102 ALA A CA 1
ATOM 793 C C . ALA A 1 102 ? -1.431 -5.060 6.297 1.00 94.12 102 ALA A C 1
ATOM 795 O O . ALA A 1 102 ? -2.284 -5.554 7.046 1.00 94.12 102 ALA A O 1
ATOM 796 N N . ARG A 1 103 ? -0.163 -4.882 6.693 1.00 94.62 103 ARG A N 1
ATOM 797 C CA . ARG A 1 103 ? 0.292 -5.157 8.068 1.00 94.62 103 ARG A CA 1
ATOM 798 C C . ARG A 1 103 ? -0.416 -4.239 9.052 1.00 94.62 103 ARG A C 1
ATOM 800 O O . ARG A 1 103 ? -0.924 -4.700 10.072 1.00 94.62 103 ARG A O 1
ATOM 807 N N . GLU A 1 104 ? -0.492 -2.962 8.720 1.00 93.00 104 GLU A N 1
ATOM 808 C CA . GLU A 1 104 ? -1.042 -1.944 9.596 1.00 93.00 104 GLU A CA 1
ATOM 809 C C . GLU A 1 104 ? -2.548 -2.085 9.819 1.00 93.00 104 GLU A C 1
ATOM 811 O O . GLU A 1 104 ? -3.008 -2.080 10.960 1.00 93.00 104 GLU A O 1
ATOM 816 N N . LEU A 1 105 ? -3.314 -2.315 8.752 1.00 92.06 105 LEU A N 1
ATOM 817 C CA . LEU A 1 105 ? -4.749 -2.583 8.848 1.00 92.06 105 LEU A CA 1
ATOM 818 C C . LEU A 1 105 ? -5.036 -3.837 9.683 1.00 92.06 105 LEU A C 1
ATOM 820 O O . LEU A 1 105 ? -5.974 -3.856 10.479 1.00 92.06 105 LEU A O 1
ATOM 824 N N . MET A 1 106 ? -4.193 -4.868 9.566 1.00 93.19 106 MET A N 1
ATOM 825 C CA . MET A 1 106 ? -4.310 -6.076 10.381 1.00 93.19 106 MET A CA 1
ATOM 826 C C . MET A 1 106 ? -3.979 -5.813 11.859 1.00 93.19 106 MET A C 1
ATOM 828 O O . MET A 1 106 ? -4.625 -6.387 12.735 1.00 93.19 106 MET A O 1
ATOM 832 N N . MET A 1 107 ? -3.004 -4.947 12.161 1.00 91.75 107 MET A N 1
ATOM 833 C CA . MET A 1 107 ? -2.714 -4.524 13.539 1.00 91.75 107 MET A CA 1
ATOM 834 C C . MET A 1 107 ? -3.883 -3.740 14.140 1.00 91.75 107 MET A C 1
ATOM 836 O O . MET A 1 107 ? -4.309 -4.052 15.251 1.00 91.75 107 MET A O 1
ATOM 840 N N . LEU A 1 108 ? -4.454 -2.793 13.391 1.00 90.00 108 LEU A N 1
ATOM 841 C CA . LEU A 1 108 ? -5.641 -2.048 13.815 1.00 90.00 108 LEU A CA 1
ATOM 842 C C . LEU A 1 108 ? -6.826 -2.990 14.063 1.00 90.00 108 LEU A C 1
ATOM 844 O O . LEU A 1 108 ? -7.472 -2.906 15.105 1.00 90.00 108 LEU A O 1
ATOM 848 N N . ALA A 1 109 ? -7.066 -3.949 13.163 1.00 89.00 109 ALA A N 1
ATOM 849 C CA . ALA A 1 109 ? -8.126 -4.940 13.330 1.00 89.00 109 ALA A CA 1
ATOM 850 C C . ALA A 1 109 ? -7.945 -5.809 14.587 1.00 89.00 109 ALA A C 1
ATOM 852 O O . ALA A 1 109 ? -8.928 -6.141 15.248 1.00 89.00 109 ALA A O 1
ATOM 853 N N . LYS A 1 110 ? -6.702 -6.179 14.923 1.00 88.31 110 LYS A N 1
ATOM 854 C CA . LYS A 1 110 ? -6.380 -6.917 16.156 1.00 88.31 110 LYS A CA 1
ATOM 855 C C . LYS A 1 110 ? -6.603 -6.062 17.402 1.00 88.31 110 LYS A C 1
ATOM 857 O O . LYS A 1 110 ? -7.216 -6.544 18.348 1.00 88.31 110 LYS A O 1
ATOM 862 N N . GLY A 1 111 ? -6.176 -4.798 17.380 1.00 83.56 111 GLY A N 1
ATOM 863 C CA . GLY A 1 111 ? -6.416 -3.848 18.471 1.00 83.56 111 GLY A CA 1
ATOM 864 C C . GLY A 1 111 ? -7.906 -3.631 18.752 1.00 83.56 111 GLY A C 1
ATOM 865 O O . GLY A 1 111 ? -8.296 -3.508 19.906 1.00 83.56 111 GLY A O 1
ATOM 866 N N . MET A 1 112 ? -8.752 -3.686 17.718 1.00 75.00 112 MET A N 1
ATOM 867 C CA . MET A 1 112 ? -10.212 -3.603 17.866 1.00 75.00 112 MET A CA 1
ATOM 868 C C . MET A 1 112 ? -10.858 -4.886 18.407 1.00 75.00 112 MET A C 1
ATOM 870 O O . MET A 1 112 ? -11.944 -4.823 18.968 1.00 75.00 112 MET A O 1
ATOM 874 N N . ALA A 1 113 ? -10.215 -6.046 18.246 1.00 63.47 113 ALA A N 1
ATOM 875 C CA . ALA A 1 113 ? -10.708 -7.316 18.784 1.00 63.47 113 ALA A CA 1
ATOM 876 C C . ALA A 1 113 ? -10.350 -7.520 20.269 1.00 63.47 113 ALA A C 1
ATOM 878 O O . ALA A 1 113 ? -11.010 -8.300 20.945 1.00 63.47 113 ALA A O 1
ATOM 879 N N . GLY A 1 114 ? -9.319 -6.829 20.769 1.00 58.19 114 GLY A N 1
ATOM 880 C CA . GLY A 1 114 ? -8.895 -6.871 22.175 1.00 58.19 114 GLY A CA 1
ATOM 881 C C . GLY A 1 114 ? -9.621 -5.884 23.097 1.00 58.19 114 GLY A C 1
ATOM 882 O O . GLY A 1 114 ? -9.315 -5.844 24.282 1.00 58.19 114 GLY A O 1
ATOM 883 N N . GLY A 1 115 ? -10.548 -5.082 22.564 1.00 47.72 115 GLY A N 1
ATOM 884 C CA . GLY A 1 115 ? -11.371 -4.139 23.319 1.00 47.72 115 GLY A CA 1
ATOM 885 C C . GLY A 1 115 ? -12.822 -4.605 23.403 1.00 47.72 115 GLY A C 1
ATOM 886 O O . GLY A 1 115 ? -13.677 -4.084 22.694 1.00 47.72 115 GLY A O 1
ATOM 887 N N . ALA A 1 116 ? -13.091 -5.585 24.259 1.00 32.91 116 ALA A N 1
ATOM 888 C CA . ALA A 1 116 ? -14.405 -5.788 24.865 1.00 32.91 116 ALA A CA 1
ATOM 889 C C . ALA A 1 116 ? -14.236 -5.550 26.380 1.00 32.91 116 ALA A C 1
ATOM 891 O O . ALA A 1 116 ? -13.146 -5.842 26.878 1.00 32.91 116 AL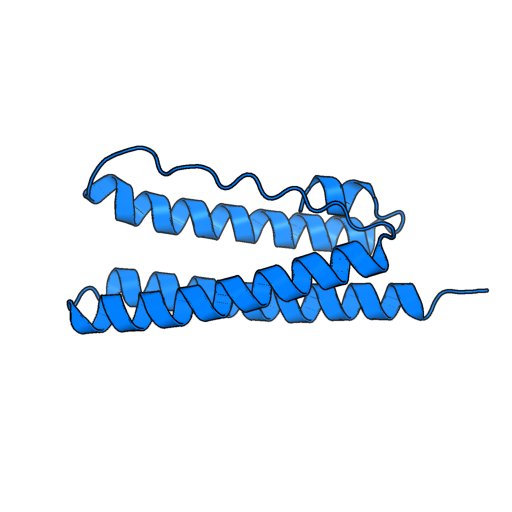A A O 1
ATOM 892 N N . PRO A 1 117 ? -15.227 -4.944 27.063 1.00 44.41 117 PRO A N 1
ATOM 893 C CA . PRO A 1 117 ? -15.115 -4.536 28.467 1.00 44.41 117 PRO A CA 1
ATOM 894 C C . PRO A 1 117 ? -14.743 -5.685 29.409 1.00 44.41 117 PRO A C 1
ATOM 896 O O . PRO A 1 117 ? -15.137 -6.839 29.122 1.00 44.41 117 PRO A O 1
#

Sequence (117 aa):
MTALAERLQDPRARARVMVLAAFCRAHASRLHARLATRRGPLPVATESHGGATIGVALKDEANFARRMADRYEVLAELARQHSDLQSAWVAELNRTEEQDRARELMMLAKGMAGGAP

Foldseek 3Di:
DLVLLVQDPDPVVSVVVVVLVVLVVVLVVLVCVVCVVPDDDDDDDDDDQPQPDSLRSLLVLLVVLQVLLVVLCVQLVVCVVVVVNVSNVSSNVSSVSSNVSSVVSNVVSVVVVPDDD